Protein AF-A0A924YEH0-F1 (afdb_monomer_lite)

Foldseek 3Di:
DDDDDDDPPDDPPVVVVVVVVVVVVVVVVVVVVVVVVVCVVPVPDFADDLVLLLPFPWKFWWFAQDLQQQKTQTPDIPVPPDDDRMDGANLSNLVVDDGGFIWTFRWHADPVGIHGRQDPDPPHRRDIGGPDPSVVVNSVVSVVVSPDD

pLDDT: mean 89.26, std 13.08, range [44.25, 98.5]

Radius of gyration: 29.65 Å; chains: 1; bounding box: 75×30×98 Å

Sequence (149 aa):
MRTDSPDSTAPREASSARKRFTLAATFAGLWLIGLGVLSFLTANPITLNREQVRSATDVLTAVVEDANAGTVRVEKSWKDVVSETRLTLPNLIAANPAAGDRFLIPVSRSRDGWRVTLSMLPDEPPLIYPATPESETQLRQLLKAGRGP

Structure (mmCIF, N/CA/C/O backbone):
data_AF-A0A924YEH0-F1
#
_entry.id   AF-A0A924YEH0-F1
#
loop_
_atom_site.group_PDB
_atom_site.id
_atom_site.type_symbol
_atom_site.label_atom_id
_atom_site.label_alt_id
_atom_site.label_comp_id
_atom_site.label_asym_id
_atom_site.label_entity_id
_atom_site.label_seq_id
_atom_site.pdbx_PDB_ins_code
_atom_site.Cartn_x
_atom_site.Cartn_y
_atom_site.Cartn_z
_atom_site.occupancy
_atom_site.B_iso_or_equiv
_atom_site.auth_seq_id
_atom_site.auth_comp_id
_atom_site.auth_asym_id
_atom_site.auth_atom_id
_atom_site.pdbx_PDB_model_num
ATOM 1 N N . MET A 1 1 ? 47.185 11.774 -80.819 1.00 50.69 1 MET A N 1
ATOM 2 C CA . MET A 1 1 ? 47.237 11.412 -79.387 1.00 50.69 1 MET A CA 1
ATOM 3 C C . MET A 1 1 ? 45.882 11.731 -78.787 1.00 50.69 1 MET A C 1
ATOM 5 O O . MET A 1 1 ? 45.516 12.896 -78.750 1.00 50.69 1 MET A O 1
ATOM 9 N N . ARG A 1 2 ? 45.101 10.703 -78.453 1.00 50.69 2 ARG A N 1
ATOM 10 C CA . ARG A 1 2 ? 43.760 10.815 -77.870 1.00 50.69 2 ARG A CA 1
ATOM 11 C C . ARG A 1 2 ? 43.902 10.343 -76.425 1.00 50.69 2 ARG A C 1
ATOM 13 O O . ARG A 1 2 ? 44.307 9.207 -76.210 1.00 50.69 2 ARG A O 1
ATOM 20 N N . THR A 1 3 ? 43.719 11.242 -75.470 1.00 63.38 3 THR A N 1
ATOM 21 C CA . THR A 1 3 ? 43.718 10.926 -74.039 1.00 63.38 3 THR A CA 1
ATOM 22 C C . THR A 1 3 ? 42.283 10.629 -73.636 1.00 63.38 3 THR A C 1
ATOM 24 O O . THR A 1 3 ? 41.468 11.548 -73.558 1.00 63.38 3 THR A O 1
ATOM 27 N N . ASP A 1 4 ? 41.978 9.350 -73.439 1.00 57.81 4 ASP A N 1
ATOM 28 C CA . ASP A 1 4 ? 40.719 8.905 -72.850 1.00 57.81 4 ASP A CA 1
ATOM 29 C C . ASP A 1 4 ? 40.716 9.274 -71.359 1.00 57.81 4 ASP A C 1
ATOM 31 O O . ASP A 1 4 ? 41.557 8.816 -70.583 1.00 57.81 4 ASP A O 1
ATOM 35 N N . SER A 1 5 ? 39.797 10.157 -70.971 1.00 64.75 5 SER A N 1
ATOM 36 C CA . SER A 1 5 ? 39.547 10.511 -69.574 1.00 64.75 5 SER A CA 1
ATOM 37 C C . SER A 1 5 ? 38.759 9.384 -68.902 1.00 64.75 5 SER A C 1
ATOM 39 O O . SER A 1 5 ? 37.704 9.016 -69.422 1.00 64.75 5 SER A O 1
ATOM 41 N N . PRO A 1 6 ? 39.208 8.839 -67.757 1.00 62.81 6 PRO A N 1
ATOM 42 C CA . PRO A 1 6 ? 38.443 7.833 -67.041 1.00 62.81 6 PRO A CA 1
ATOM 43 C C . PRO A 1 6 ? 37.184 8.463 -66.444 1.00 62.81 6 PRO A C 1
ATOM 45 O O . PRO A 1 6 ? 37.231 9.456 -65.714 1.00 62.81 6 PRO A O 1
ATOM 48 N N . ASP A 1 7 ? 36.061 7.853 -66.802 1.00 59.41 7 ASP A N 1
ATOM 49 C CA . ASP A 1 7 ? 34.718 8.159 -66.340 1.00 59.41 7 ASP A CA 1
ATOM 50 C C . ASP A 1 7 ? 34.663 8.145 -64.804 1.00 59.41 7 ASP A C 1
ATOM 52 O O . ASP A 1 7 ? 34.955 7.147 -64.141 1.00 59.41 7 ASP A O 1
ATOM 56 N N . SER A 1 8 ? 34.309 9.290 -64.226 1.00 56.78 8 SER A N 1
ATOM 57 C CA . SER A 1 8 ? 34.234 9.498 -62.781 1.00 56.78 8 SER A CA 1
ATOM 58 C C . SER A 1 8 ? 32.846 9.079 -62.285 1.00 56.78 8 SER A C 1
ATOM 60 O O . SER A 1 8 ? 31.990 9.902 -61.966 1.00 56.78 8 SER A O 1
ATOM 62 N N . THR A 1 9 ? 32.585 7.771 -62.274 1.00 59.06 9 THR A N 1
ATOM 63 C CA . THR A 1 9 ? 31.301 7.179 -61.857 1.00 59.06 9 THR A CA 1
ATOM 64 C C . THR A 1 9 ? 31.391 6.491 -60.493 1.00 59.06 9 THR A C 1
ATOM 66 O O . THR A 1 9 ? 31.112 5.307 -60.364 1.00 59.06 9 THR A O 1
ATOM 69 N N . ALA A 1 10 ? 31.756 7.221 -59.441 1.00 59.47 10 ALA A N 1
ATOM 70 C CA . ALA A 1 10 ? 31.428 6.875 -58.049 1.00 59.47 10 ALA A CA 1
ATOM 71 C C . ALA A 1 10 ? 31.632 8.135 -57.191 1.00 59.47 10 ALA A C 1
ATOM 73 O O . ALA A 1 10 ? 32.706 8.722 -57.287 1.00 59.47 10 ALA A O 1
ATOM 74 N N . PRO A 1 11 ? 30.656 8.604 -56.376 1.00 53.16 11 PRO A N 1
ATOM 75 C CA . PRO A 1 11 ? 30.011 7.806 -55.333 1.00 53.16 11 PRO A CA 1
ATOM 76 C C . PRO A 1 11 ? 28.553 8.255 -55.062 1.00 53.16 11 PRO A C 1
ATOM 78 O O . PRO A 1 11 ? 28.224 8.758 -53.986 1.00 53.16 11 PRO A O 1
ATOM 81 N N . ARG A 1 12 ? 27.642 8.136 -56.035 1.00 55.56 12 ARG A N 1
ATOM 82 C CA . ARG A 1 12 ? 26.246 8.575 -55.820 1.00 55.56 12 ARG A CA 1
ATOM 83 C C . ARG A 1 12 ? 25.461 7.599 -54.927 1.00 55.56 12 ARG A C 1
ATOM 85 O O . ARG A 1 12 ? 24.646 8.035 -54.111 1.00 55.56 12 ARG A O 1
ATOM 92 N N . GLU A 1 13 ? 25.777 6.304 -54.995 1.00 57.47 13 GLU A N 1
ATOM 93 C CA . GLU A 1 13 ? 25.085 5.238 -54.252 1.00 57.47 13 GLU A CA 1
ATOM 94 C C . GLU A 1 13 ? 25.356 5.248 -52.740 1.00 57.47 13 GLU A C 1
ATOM 96 O O . GLU A 1 13 ? 24.426 5.102 -51.944 1.00 57.47 13 GLU A O 1
ATOM 101 N N . ALA A 1 14 ? 26.596 5.518 -52.320 1.00 60.66 14 ALA A N 1
ATOM 102 C CA . ALA A 1 14 ? 26.962 5.535 -50.900 1.00 60.66 14 ALA A CA 1
ATOM 103 C C . ALA A 1 14 ? 26.207 6.620 -50.101 1.00 60.66 14 ALA A C 1
ATOM 105 O O . ALA A 1 14 ? 25.892 6.437 -48.923 1.00 60.66 14 ALA A O 1
ATOM 106 N N . SER A 1 15 ? 25.863 7.742 -50.746 1.00 68.69 15 SER A N 1
ATOM 107 C CA . SER A 1 15 ? 25.106 8.832 -50.114 1.00 68.69 15 SER A CA 1
ATOM 108 C C . SER A 1 15 ? 23.630 8.476 -49.875 1.00 68.69 15 SER A C 1
ATOM 110 O O . SER A 1 15 ? 23.046 8.873 -48.866 1.00 68.69 15 SER A O 1
ATOM 112 N N . SER A 1 16 ? 23.041 7.690 -50.780 1.00 76.69 16 SER A N 1
ATOM 113 C CA . SER A 1 16 ? 21.654 7.218 -50.716 1.00 76.69 16 SER A CA 1
ATOM 114 C C . SER A 1 16 ? 21.468 6.209 -49.583 1.00 76.69 16 SER A C 1
ATOM 116 O O . SER A 1 16 ? 20.550 6.350 -48.772 1.00 76.69 16 SER A O 1
ATOM 118 N N . ALA A 1 17 ? 22.388 5.245 -49.466 1.00 80.50 17 ALA A N 1
ATOM 119 C CA . ALA A 1 17 ? 22.358 4.236 -48.412 1.00 80.50 17 ALA A CA 1
ATOM 120 C C . ALA A 1 17 ? 22.463 4.859 -47.009 1.00 80.50 17 ALA A C 1
ATOM 122 O O . ALA A 1 17 ? 21.670 4.525 -46.130 1.00 80.50 17 ALA A O 1
ATOM 123 N N . ARG A 1 18 ? 23.368 5.833 -46.816 1.00 84.25 18 ARG A N 1
ATOM 124 C CA . ARG A 1 18 ? 23.495 6.560 -45.540 1.00 84.25 18 ARG A CA 1
ATOM 125 C C . ARG A 1 18 ? 22.220 7.319 -45.177 1.00 84.25 18 ARG A C 1
ATOM 127 O O . ARG A 1 18 ? 21.753 7.186 -44.054 1.00 84.25 18 ARG A O 1
ATOM 134 N N . LYS A 1 19 ? 21.609 8.046 -46.122 1.00 88.06 19 LYS A N 1
ATOM 135 C CA . LYS A 1 19 ? 20.346 8.771 -45.877 1.00 88.06 19 LYS A CA 1
ATOM 136 C C . LYS A 1 19 ? 19.202 7.831 -45.487 1.00 88.06 19 LYS A C 1
ATOM 138 O O . LYS A 1 19 ? 18.466 8.132 -44.552 1.00 88.06 19 LYS A O 1
ATOM 143 N N . ARG A 1 20 ? 19.071 6.687 -46.170 1.00 91.69 20 ARG A N 1
ATOM 144 C CA . ARG A 1 20 ? 18.059 5.663 -45.849 1.00 91.69 20 ARG A CA 1
ATOM 145 C C . ARG A 1 20 ? 18.282 5.062 -44.463 1.00 91.69 20 ARG A C 1
ATOM 147 O O . ARG A 1 20 ? 17.325 4.925 -43.710 1.00 91.69 20 ARG A O 1
ATOM 154 N N . PHE A 1 21 ? 19.532 4.766 -44.108 1.00 92.94 21 PHE A N 1
ATOM 155 C CA . PHE A 1 21 ? 19.874 4.266 -42.778 1.00 92.94 21 PHE A CA 1
ATOM 156 C C . PHE A 1 21 ? 19.565 5.294 -41.683 1.00 92.94 21 PHE A C 1
ATOM 158 O O . PHE A 1 21 ? 18.942 4.946 -40.688 1.00 92.94 21 PHE A O 1
ATOM 165 N N . THR A 1 22 ? 19.919 6.569 -41.878 1.00 93.81 22 THR A N 1
ATOM 166 C CA . THR A 1 22 ? 19.586 7.636 -40.920 1.00 93.81 22 THR A CA 1
ATOM 167 C C . THR A 1 22 ? 18.074 7.795 -40.747 1.00 93.81 22 THR A C 1
ATOM 169 O O . THR A 1 22 ? 17.601 7.953 -39.624 1.00 93.81 22 THR A O 1
ATOM 172 N N . LEU A 1 23 ? 17.293 7.703 -41.828 1.00 95.06 23 LEU A N 1
ATOM 173 C CA . LEU A 1 23 ? 15.831 7.757 -41.748 1.00 95.06 23 LEU A CA 1
ATOM 174 C C . LEU A 1 23 ? 15.258 6.556 -40.978 1.00 95.06 23 LEU A C 1
ATOM 176 O O . LEU A 1 23 ? 14.415 6.724 -40.103 1.00 95.06 23 LEU A O 1
ATOM 180 N N . ALA A 1 24 ? 15.751 5.347 -41.254 1.00 94.94 24 ALA A N 1
ATOM 181 C CA . ALA A 1 24 ? 15.334 4.150 -40.529 1.00 94.94 24 ALA A CA 1
ATOM 182 C C . ALA A 1 24 ? 15.710 4.224 -39.039 1.00 94.94 24 ALA A C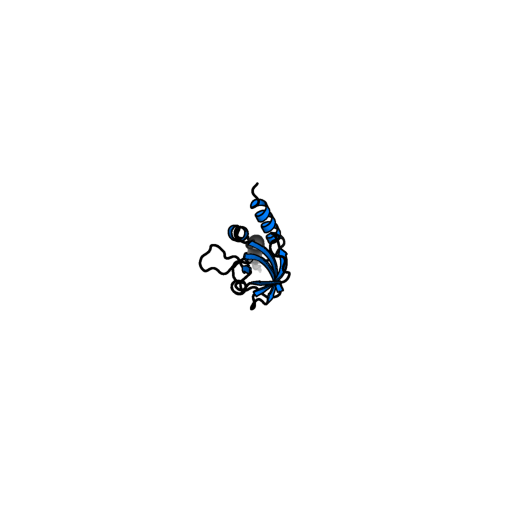 1
ATOM 184 O O . ALA A 1 24 ? 14.888 3.917 -38.181 1.00 94.94 24 ALA A O 1
ATOM 185 N N . ALA A 1 25 ? 16.922 4.690 -38.724 1.00 95.69 25 ALA A N 1
ATOM 186 C CA . ALA A 1 25 ? 17.398 4.842 -37.353 1.00 95.69 25 ALA A CA 1
ATOM 187 C C . ALA A 1 25 ? 16.602 5.902 -36.576 1.00 95.69 25 ALA A C 1
ATOM 189 O O . ALA A 1 25 ? 16.261 5.684 -35.418 1.00 95.69 25 ALA A O 1
ATOM 190 N N . THR A 1 26 ? 16.265 7.029 -37.210 1.00 97.19 26 THR A N 1
ATOM 191 C CA . THR A 1 26 ? 15.428 8.068 -36.584 1.00 97.19 26 THR A CA 1
ATOM 192 C C . THR A 1 26 ? 14.004 7.580 -36.352 1.00 97.19 26 THR A C 1
ATOM 194 O O . THR A 1 26 ? 13.467 7.800 -35.269 1.00 97.19 26 THR A O 1
ATOM 197 N N . PHE A 1 27 ? 13.414 6.858 -37.308 1.00 97.75 27 PHE A N 1
ATOM 198 C CA . PHE A 1 27 ? 12.094 6.256 -37.132 1.00 97.75 27 PHE A CA 1
ATOM 199 C C . PHE A 1 27 ? 12.088 5.207 -36.012 1.00 97.75 27 PHE A C 1
ATOM 201 O O . PHE A 1 27 ? 11.221 5.246 -35.144 1.00 97.75 27 PHE A O 1
ATOM 208 N N . ALA A 1 28 ? 13.085 4.319 -35.975 1.00 97.44 28 ALA A N 1
ATOM 209 C CA . ALA A 1 28 ? 13.243 3.339 -34.903 1.00 97.44 28 ALA A CA 1
ATOM 210 C C . ALA A 1 28 ? 13.458 4.010 -33.536 1.00 97.44 28 ALA A C 1
ATOM 212 O O . ALA A 1 28 ? 12.856 3.601 -32.548 1.00 97.44 28 ALA A O 1
ATOM 213 N N . GLY A 1 29 ? 14.266 5.072 -33.479 1.00 98.00 29 GLY A N 1
ATOM 214 C CA . GLY A 1 29 ? 14.472 5.858 -32.263 1.00 98.00 29 GLY A CA 1
ATOM 215 C C . GLY A 1 29 ? 13.180 6.506 -31.769 1.00 98.00 29 GLY A C 1
ATOM 216 O O . GLY A 1 29 ? 12.832 6.366 -30.599 1.00 98.00 29 GLY A O 1
ATOM 217 N N . LEU A 1 30 ? 12.425 7.148 -32.664 1.00 97.81 30 LEU A N 1
ATOM 218 C CA . LEU A 1 30 ? 11.132 7.749 -32.333 1.00 97.81 30 LEU A CA 1
ATOM 219 C C . LEU A 1 30 ? 10.123 6.695 -31.863 1.00 97.81 30 LEU A C 1
ATOM 221 O O . LEU A 1 30 ? 9.394 6.921 -30.900 1.00 97.81 30 LEU A O 1
ATOM 225 N N . TRP A 1 31 ? 10.117 5.529 -32.508 1.00 97.94 31 TRP A N 1
ATOM 226 C CA . TRP A 1 31 ? 9.284 4.398 -32.122 1.00 97.94 31 TRP A CA 1
ATOM 227 C C . TRP A 1 31 ? 9.614 3.889 -30.714 1.00 97.94 31 TRP A C 1
ATOM 229 O O . TRP A 1 31 ? 8.711 3.714 -29.898 1.00 97.94 31 TRP A O 1
ATOM 239 N N . LEU A 1 32 ? 10.898 3.705 -30.392 1.00 97.94 32 LEU A N 1
ATOM 240 C CA . LEU A 1 32 ? 11.335 3.278 -29.059 1.00 97.94 32 LEU A CA 1
ATOM 241 C C . LEU A 1 32 ? 10.994 4.309 -27.981 1.00 97.94 32 LEU A C 1
ATOM 243 O O . LEU A 1 32 ? 10.555 3.926 -26.900 1.00 97.94 32 LEU A O 1
ATOM 247 N N . ILE A 1 33 ? 11.138 5.604 -28.278 1.00 97.50 33 ILE A N 1
ATOM 248 C CA . ILE A 1 33 ? 10.700 6.676 -27.374 1.00 97.50 33 ILE A CA 1
ATOM 249 C C . ILE A 1 33 ? 9.188 6.582 -27.147 1.00 97.50 33 ILE A C 1
ATOM 251 O O . ILE A 1 33 ? 8.742 6.623 -26.003 1.00 97.50 33 ILE A O 1
ATOM 255 N N . GLY A 1 34 ? 8.405 6.398 -28.214 1.00 96.81 34 GLY A N 1
ATOM 256 C CA . GLY A 1 34 ? 6.956 6.219 -28.124 1.00 96.81 34 GLY A CA 1
ATOM 257 C C . GLY A 1 34 ? 6.563 5.032 -27.242 1.00 96.81 34 GLY A C 1
ATOM 258 O O . GLY A 1 34 ? 5.719 5.178 -26.361 1.00 96.81 34 GLY A O 1
ATOM 259 N N . LEU A 1 35 ? 7.220 3.881 -27.415 1.00 95.56 35 LEU A N 1
ATOM 260 C CA . LEU A 1 35 ? 7.009 2.705 -26.565 1.00 95.56 35 LEU A CA 1
ATOM 261 C C . LEU A 1 35 ? 7.422 2.951 -25.112 1.00 95.56 35 LEU A C 1
ATOM 263 O O . LEU A 1 35 ? 6.711 2.528 -24.205 1.00 95.56 35 LEU A O 1
ATOM 267 N N . GLY A 1 36 ? 8.535 3.648 -24.881 1.00 94.12 36 GLY A N 1
ATOM 268 C CA . GLY A 1 36 ? 8.993 4.002 -23.538 1.00 94.12 36 GLY A CA 1
ATOM 269 C C . GLY A 1 36 ? 7.992 4.896 -22.808 1.00 94.12 36 GLY A C 1
ATOM 270 O O . GLY A 1 36 ? 7.638 4.620 -21.665 1.00 94.12 36 GLY A O 1
ATOM 271 N N . VAL A 1 37 ? 7.470 5.920 -23.490 1.00 93.44 37 VAL A N 1
ATOM 272 C CA . VAL A 1 37 ? 6.423 6.797 -22.948 1.00 93.44 37 VAL A CA 1
ATOM 273 C C . VAL A 1 37 ? 5.148 6.008 -22.675 1.00 93.44 37 VAL A C 1
ATOM 275 O O . VAL A 1 37 ? 4.587 6.131 -21.591 1.00 93.44 37 VAL A O 1
ATOM 278 N N . LEU A 1 38 ? 4.706 5.169 -23.616 1.00 90.81 38 LEU A N 1
ATOM 279 C CA . LEU A 1 38 ? 3.500 4.368 -23.428 1.00 90.81 38 LEU A CA 1
ATOM 280 C C . LEU A 1 38 ? 3.654 3.427 -22.231 1.00 90.81 38 LEU A C 1
ATOM 282 O O . LEU A 1 38 ? 2.793 3.419 -21.364 1.00 90.81 38 LEU A O 1
ATOM 286 N N . SER A 1 39 ? 4.785 2.724 -22.132 1.00 88.62 39 SER A N 1
ATOM 287 C CA . SER A 1 39 ? 5.094 1.836 -21.011 1.00 88.62 39 SER A CA 1
ATOM 288 C C . SER A 1 39 ? 5.142 2.571 -19.674 1.00 88.62 39 SER A C 1
ATOM 290 O O . SER A 1 39 ? 4.730 2.007 -18.664 1.00 88.62 39 SER A O 1
ATOM 292 N N . PHE A 1 40 ? 5.653 3.804 -19.650 1.00 83.88 40 PHE A N 1
ATOM 293 C CA . PHE A 1 40 ? 5.682 4.631 -18.445 1.00 83.88 40 PHE A CA 1
ATOM 294 C C . PHE A 1 40 ? 4.272 5.07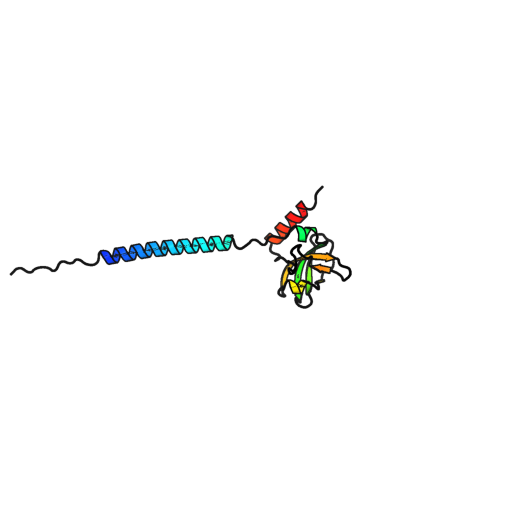0 -18.034 1.00 83.88 40 PHE A C 1
ATOM 296 O O . PHE A 1 40 ? 3.921 5.004 -16.860 1.00 83.88 40 PHE A O 1
ATOM 303 N N . LEU A 1 41 ? 3.436 5.455 -19.001 1.00 81.31 41 LEU A N 1
ATOM 304 C CA . LEU A 1 41 ? 2.047 5.850 -18.755 1.00 81.31 41 LEU A CA 1
ATOM 305 C C . LEU A 1 41 ? 1.143 4.664 -18.393 1.00 81.31 41 LEU A C 1
ATOM 307 O O . LEU A 1 41 ? 0.161 4.844 -17.678 1.00 81.31 41 LEU A O 1
ATOM 311 N N . THR A 1 42 ? 1.461 3.460 -18.871 1.00 80.88 42 THR A N 1
ATOM 312 C CA . THR A 1 42 ? 0.735 2.225 -18.547 1.00 80.88 42 THR A CA 1
ATOM 313 C C . THR A 1 42 ? 1.355 1.454 -17.390 1.00 80.88 42 THR A C 1
ATOM 315 O O . THR A 1 42 ? 0.933 0.327 -17.135 1.00 80.88 42 THR A O 1
ATOM 318 N N . ALA A 1 43 ? 2.360 2.005 -16.700 1.00 70.56 43 ALA A N 1
ATOM 319 C CA . ALA A 1 43 ? 2.859 1.403 -15.473 1.00 70.56 43 ALA A CA 1
ATOM 320 C C . ALA A 1 43 ? 1.665 1.247 -14.518 1.00 70.56 43 ALA A C 1
ATOM 322 O O . ALA A 1 43 ? 1.019 2.232 -14.164 1.00 70.56 43 ALA A O 1
ATOM 323 N N . ASN A 1 44 ? 1.312 -0.009 -14.226 1.00 65.44 44 ASN A N 1
ATOM 324 C CA . ASN A 1 44 ? 0.008 -0.392 -13.691 1.00 65.44 44 ASN A CA 1
ATOM 325 C C . ASN A 1 44 ? -0.412 0.508 -12.518 1.00 65.44 44 ASN A C 1
ATOM 327 O O . ASN A 1 44 ? 0.248 0.475 -11.475 1.00 65.44 44 ASN A O 1
ATOM 331 N N . PRO A 1 45 ? -1.503 1.285 -12.651 1.00 71.94 45 PRO A N 1
ATOM 332 C CA . PRO A 1 45 ? -2.002 2.074 -11.541 1.00 71.94 45 PRO A CA 1
ATOM 333 C C . PRO A 1 45 ? -2.352 1.133 -10.388 1.00 71.94 45 PRO A C 1
ATOM 335 O O . PRO A 1 45 ? -3.051 0.130 -10.576 1.00 71.94 45 PRO A O 1
ATOM 338 N N . ILE A 1 46 ? -1.860 1.460 -9.192 1.00 81.94 46 ILE A N 1
ATOM 339 C CA . ILE A 1 46 ? -2.163 0.716 -7.970 1.00 81.94 46 ILE A CA 1
ATOM 340 C C . ILE A 1 46 ? -3.674 0.799 -7.769 1.00 81.94 46 ILE A C 1
ATOM 342 O O . ILE A 1 46 ? -4.208 1.845 -7.416 1.00 81.94 46 ILE A O 1
ATOM 346 N N . THR A 1 47 ? -4.375 -0.293 -8.060 1.00 89.25 47 THR A N 1
ATOM 347 C CA . THR A 1 47 ? -5.830 -0.354 -7.945 1.00 89.25 47 THR A CA 1
ATOM 348 C C . THR A 1 47 ? -6.180 -1.006 -6.619 1.00 89.25 47 THR A C 1
ATOM 350 O O . THR A 1 47 ? -5.895 -2.182 -6.408 1.00 89.25 47 THR A O 1
ATOM 353 N N . LEU A 1 48 ? -6.808 -0.247 -5.720 1.00 93.25 48 LEU A N 1
ATOM 354 C CA . LEU A 1 48 ? -7.244 -0.773 -4.425 1.00 93.25 48 LEU A CA 1
ATOM 355 C C . LEU A 1 48 ? -8.335 -1.845 -4.587 1.00 93.25 48 LEU A C 1
ATOM 357 O O . LEU A 1 48 ? -9.346 -1.618 -5.262 1.00 93.25 48 LEU A O 1
ATOM 361 N N . ASN A 1 49 ? -8.186 -2.984 -3.901 1.00 93.88 49 ASN A N 1
ATOM 362 C CA . ASN A 1 49 ? -9.230 -4.004 -3.830 1.00 93.88 49 ASN A CA 1
ATOM 363 C C . ASN A 1 49 ? -10.419 -3.488 -3.002 1.00 93.88 49 ASN A C 1
ATOM 365 O O . ASN A 1 49 ? -10.34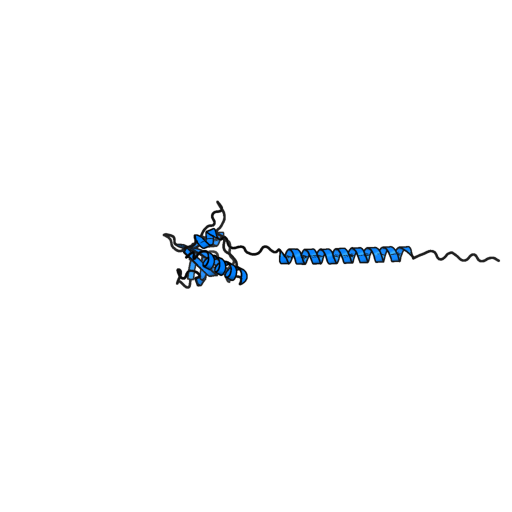9 -3.351 -1.778 1.00 93.88 49 ASN A O 1
ATOM 369 N N . ARG A 1 50 ? -11.535 -3.210 -3.684 1.00 93.69 50 ARG A N 1
ATOM 370 C CA . ARG A 1 50 ? -12.742 -2.635 -3.072 1.00 93.69 50 ARG A CA 1
ATOM 371 C C . ARG A 1 50 ? -13.339 -3.526 -1.991 1.00 93.69 50 ARG A C 1
ATOM 373 O O . ARG A 1 50 ? -13.745 -3.010 -0.954 1.00 93.69 50 ARG A O 1
ATOM 380 N N . GLU A 1 51 ? -13.375 -4.836 -2.220 1.00 93.25 51 GLU A N 1
ATOM 381 C CA . GLU A 1 51 ? -13.960 -5.781 -1.267 1.00 93.25 51 GLU A CA 1
ATOM 382 C C . GLU A 1 51 ? -13.118 -5.877 0.003 1.00 93.25 51 GLU A C 1
ATOM 384 O O . GLU A 1 51 ? -13.671 -5.856 1.098 1.00 93.25 51 GLU A O 1
ATOM 389 N N . GLN A 1 52 ? -11.788 -5.862 -0.121 1.00 94.56 52 GLN A N 1
ATOM 390 C CA . GLN A 1 52 ? -10.883 -5.818 1.030 1.00 94.56 52 GLN A CA 1
ATOM 391 C C . GLN A 1 52 ? -11.053 -4.518 1.838 1.00 94.56 52 GLN A C 1
ATOM 393 O O . GLN A 1 52 ? -11.139 -4.551 3.062 1.00 94.56 52 GLN A O 1
ATOM 398 N N . VAL A 1 53 ? -11.148 -3.360 1.170 1.00 94.94 53 VAL A N 1
ATOM 399 C CA . VAL A 1 53 ? -11.387 -2.061 1.834 1.00 94.94 53 VAL A CA 1
ATOM 400 C C . VAL A 1 53 ? -12.751 -2.030 2.528 1.00 94.94 53 VAL A C 1
ATOM 402 O O . VAL A 1 53 ? -12.897 -1.441 3.605 1.00 94.94 53 VAL A O 1
ATOM 405 N N . ARG A 1 54 ? -13.765 -2.653 1.923 1.00 93.44 54 ARG A N 1
ATOM 406 C CA . ARG A 1 54 ? -15.120 -2.721 2.471 1.00 93.44 54 ARG A CA 1
ATOM 407 C C . ARG A 1 54 ? -15.205 -3.658 3.673 1.00 93.44 54 ARG A C 1
ATOM 409 O O . ARG A 1 54 ? -15.825 -3.276 4.661 1.00 93.44 54 ARG A O 1
ATOM 416 N N . SER A 1 55 ? -14.583 -4.835 3.601 1.00 93.50 55 SER A N 1
ATOM 417 C CA . SER A 1 55 ? -14.579 -5.827 4.682 1.00 93.50 55 SER A CA 1
ATOM 418 C C . SER A 1 55 ? -13.674 -5.436 5.852 1.00 93.50 55 SER A C 1
ATOM 420 O O . SER A 1 55 ? -13.916 -5.860 6.982 1.00 93.50 55 SER A O 1
ATOM 422 N N . ALA A 1 56 ? -12.662 -4.599 5.608 1.00 96.19 56 ALA A N 1
ATOM 423 C CA . ALA A 1 56 ? -11.779 -4.102 6.650 1.00 96.19 56 ALA A CA 1
ATOM 424 C C . ALA A 1 56 ? -12.541 -3.278 7.699 1.00 96.19 56 ALA A C 1
ATOM 426 O O . ALA A 1 56 ? -13.346 -2.400 7.370 1.00 96.19 56 ALA A O 1
ATOM 427 N N . THR A 1 57 ? -12.235 -3.517 8.973 1.00 96.62 57 THR A N 1
ATOM 428 C CA . THR A 1 57 ? -12.744 -2.713 10.092 1.00 96.62 57 THR A CA 1
ATOM 429 C C . THR A 1 57 ? -12.243 -1.274 9.993 1.00 96.62 57 THR A C 1
ATOM 431 O O . THR A 1 57 ? -13.011 -0.345 10.219 1.00 96.62 57 THR A O 1
ATOM 434 N N . ASP A 1 58 ? -10.987 -1.090 9.586 1.00 97.62 58 ASP A N 1
ATOM 435 C CA . ASP A 1 58 ? -10.382 0.214 9.326 1.00 97.62 58 ASP A CA 1
ATOM 436 C C . ASP A 1 58 ? -9.391 0.127 8.159 1.00 97.62 58 ASP A C 1
ATOM 438 O O . ASP A 1 58 ? -8.971 -0.957 7.757 1.00 97.62 58 ASP A O 1
ATOM 442 N N . VAL A 1 59 ? -9.003 1.269 7.604 1.00 97.88 59 VAL A N 1
ATOM 443 C CA . VAL A 1 59 ? -7.862 1.370 6.692 1.00 97.88 59 VAL A CA 1
ATOM 444 C C . VAL A 1 59 ? -6.909 2.394 7.275 1.00 97.88 59 VAL A C 1
ATOM 446 O O . VAL A 1 59 ? -7.329 3.489 7.640 1.00 97.88 59 VAL A O 1
ATOM 449 N N . LEU A 1 60 ? -5.634 2.038 7.372 1.00 98.25 60 LEU A N 1
ATOM 450 C CA . LEU A 1 60 ? -4.615 2.872 7.998 1.00 98.25 60 LEU A CA 1
ATOM 451 C C . LEU A 1 60 ? -3.640 3.384 6.954 1.00 98.25 60 LEU A C 1
ATOM 453 O O . LEU A 1 60 ? -3.227 2.616 6.095 1.00 98.25 60 LEU A O 1
ATOM 457 N N . THR A 1 61 ? -3.214 4.637 7.071 1.00 98.38 61 THR A N 1
ATOM 458 C CA . THR A 1 61 ? -1.916 5.050 6.534 1.00 98.38 61 THR A CA 1
ATOM 459 C C . THR A 1 61 ? -0.887 4.870 7.639 1.00 98.38 61 THR A C 1
ATOM 461 O O . THR A 1 61 ? -1.024 5.471 8.707 1.00 98.38 61 THR A O 1
ATOM 464 N N . ALA A 1 62 ? 0.119 4.033 7.407 1.00 98.31 62 ALA A N 1
ATOM 465 C CA . ALA A 1 62 ? 1.125 3.713 8.409 1.00 98.31 62 ALA A CA 1
ATOM 466 C C . ALA A 1 62 ? 2.516 3.535 7.790 1.00 98.31 62 ALA A C 1
ATOM 468 O O . ALA A 1 62 ? 2.646 3.144 6.629 1.00 98.31 62 ALA A O 1
ATOM 469 N N . VAL A 1 63 ? 3.547 3.812 8.587 1.00 98.50 63 VAL A N 1
ATOM 470 C CA . VAL A 1 63 ? 4.953 3.564 8.246 1.00 98.50 63 VAL A CA 1
ATOM 471 C C . VAL A 1 63 ? 5.409 2.290 8.940 1.00 98.50 63 VAL A C 1
ATOM 473 O O . VAL A 1 63 ? 5.176 2.123 10.138 1.00 98.50 63 VAL A O 1
ATOM 476 N N . VAL A 1 64 ? 6.063 1.395 8.208 1.00 98.38 64 VAL A N 1
ATOM 477 C CA . VAL A 1 64 ? 6.587 0.144 8.767 1.00 98.38 64 VAL A CA 1
ATOM 478 C C . VAL A 1 64 ? 7.825 0.451 9.604 1.00 98.38 64 VAL A C 1
ATOM 480 O O . VAL A 1 64 ? 8.824 0.931 9.076 1.00 98.38 64 VAL A O 1
ATOM 483 N N . GLU A 1 65 ? 7.766 0.202 10.913 1.00 98.19 65 GLU A N 1
ATOM 484 C CA . GLU A 1 65 ? 8.921 0.371 11.808 1.00 98.19 65 GLU A CA 1
ATOM 485 C C . GLU A 1 65 ? 9.759 -0.918 11.858 1.00 98.19 65 GLU A C 1
ATOM 487 O O . GLU A 1 65 ? 10.984 -0.850 11.795 1.00 98.19 65 GLU A O 1
ATOM 492 N N . ASP A 1 66 ? 9.106 -2.086 11.906 1.00 97.69 66 ASP A N 1
ATOM 493 C CA . ASP A 1 66 ? 9.757 -3.403 11.885 1.00 97.69 66 ASP A CA 1
ATOM 494 C C . ASP A 1 66 ? 8.915 -4.407 11.084 1.00 97.69 66 ASP A C 1
ATOM 496 O O . ASP A 1 66 ? 7.829 -4.811 11.510 1.00 97.69 66 ASP A O 1
ATOM 500 N N . ALA A 1 67 ? 9.427 -4.824 9.924 1.00 95.50 67 ALA A N 1
ATOM 501 C CA . ALA A 1 67 ? 8.760 -5.773 9.035 1.00 95.50 67 ALA A CA 1
ATOM 502 C C . ALA A 1 67 ? 8.694 -7.202 9.605 1.00 95.50 67 ALA A C 1
ATOM 504 O O . ALA A 1 67 ? 7.730 -7.917 9.335 1.00 95.50 67 ALA A O 1
ATOM 505 N N . ASN A 1 68 ? 9.674 -7.608 10.421 1.00 95.75 68 ASN A N 1
ATOM 506 C CA . ASN A 1 68 ? 9.733 -8.954 10.996 1.00 95.75 68 ASN A CA 1
ATOM 507 C C . ASN A 1 68 ? 8.754 -9.100 12.162 1.00 95.75 68 ASN A C 1
ATOM 509 O O . ASN A 1 68 ? 8.057 -10.105 12.270 1.00 95.75 68 ASN A O 1
ATOM 513 N N . ALA A 1 69 ? 8.675 -8.080 13.021 1.00 96.12 69 ALA A N 1
ATOM 514 C CA . ALA A 1 69 ? 7.700 -8.040 14.109 1.00 96.12 69 ALA A CA 1
ATOM 515 C C . ALA A 1 69 ? 6.291 -7.635 13.638 1.00 96.12 69 ALA A C 1
ATOM 517 O O . ALA A 1 69 ? 5.331 -7.751 14.399 1.00 96.12 69 ALA A O 1
ATOM 518 N N . GLY A 1 70 ? 6.155 -7.116 12.412 1.00 96.38 70 GLY A N 1
ATOM 519 C CA . GLY A 1 70 ? 4.903 -6.561 11.898 1.00 96.38 70 GLY A CA 1
ATOM 520 C C . GLY A 1 70 ? 4.494 -5.259 12.593 1.00 96.38 70 GLY A C 1
ATOM 521 O O . GLY A 1 70 ? 3.304 -4.971 12.703 1.00 96.38 70 GLY A O 1
ATOM 522 N N . THR A 1 71 ? 5.453 -4.489 13.111 1.00 97.75 71 THR A N 1
ATOM 523 C CA . THR A 1 71 ? 5.177 -3.247 13.846 1.00 97.75 71 THR A CA 1
ATOM 524 C C . THR A 1 71 ? 5.116 -2.061 12.895 1.00 97.75 71 THR A C 1
ATOM 526 O O . THR A 1 71 ? 6.032 -1.825 12.104 1.00 97.75 71 THR A O 1
ATOM 529 N N . VAL A 1 72 ? 4.040 -1.285 13.002 1.00 98.31 72 VAL A N 1
ATOM 530 C CA . VAL A 1 72 ? 3.799 -0.092 12.192 1.00 98.31 72 VAL A CA 1
ATOM 531 C C . VAL A 1 72 ? 3.460 1.106 13.071 1.00 98.31 72 VAL A C 1
ATOM 533 O O . VAL A 1 72 ? 2.776 0.978 14.089 1.00 98.31 72 VAL A O 1
ATOM 536 N N . ARG A 1 73 ? 3.894 2.292 12.644 1.00 98.50 73 ARG A N 1
ATOM 537 C CA . ARG A 1 73 ? 3.456 3.572 13.201 1.00 98.50 73 ARG A CA 1
ATOM 538 C C . ARG A 1 73 ? 2.286 4.100 12.387 1.00 98.50 73 ARG A C 1
ATOM 540 O O . ARG A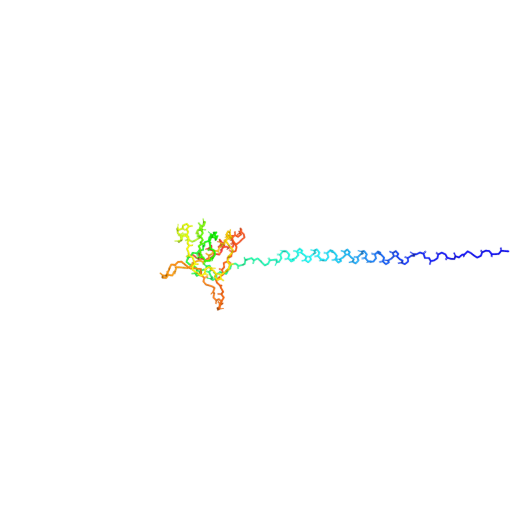 1 73 ? 2.434 4.383 11.200 1.00 98.50 73 ARG A O 1
ATOM 547 N N . VAL A 1 74 ? 1.138 4.248 13.031 1.00 98.38 74 VAL A N 1
ATOM 548 C CA . VAL A 1 74 ? -0.086 4.761 12.417 1.00 98.38 74 VAL A CA 1
ATOM 549 C C . VAL A 1 74 ? 0.024 6.277 12.285 1.00 98.38 74 VAL A C 1
ATOM 551 O O . VAL A 1 74 ? 0.202 6.988 13.270 1.00 98.38 74 VAL A O 1
ATOM 554 N N . GLU A 1 75 ? -0.084 6.775 11.057 1.00 98.12 75 GLU A N 1
ATOM 555 C CA . GLU A 1 75 ? -0.159 8.212 10.774 1.00 98.12 75 GLU A CA 1
ATOM 556 C C . GLU A 1 75 ? -1.607 8.683 10.664 1.00 98.12 75 GLU A C 1
ATOM 558 O O . GLU A 1 75 ? -1.924 9.824 10.997 1.00 98.12 75 GLU A O 1
ATOM 563 N N . LYS A 1 76 ? -2.489 7.812 10.158 1.00 97.81 76 LYS A N 1
ATOM 564 C CA . LYS A 1 76 ? -3.886 8.148 9.903 1.00 97.81 76 LYS A CA 1
ATOM 565 C C . LYS A 1 76 ? -4.780 6.914 9.921 1.00 97.81 76 LYS A C 1
ATOM 567 O O . LYS A 1 76 ? -4.490 5.941 9.231 1.00 97.81 76 LYS A O 1
ATOM 572 N N . SER A 1 77 ? -5.905 7.006 10.623 1.00 97.75 77 SER A N 1
ATOM 573 C CA . SER A 1 77 ? -7.054 6.114 10.456 1.00 97.75 77 SER A CA 1
ATOM 574 C C . SER A 1 77 ? -8.047 6.748 9.476 1.00 97.75 77 SER A C 1
ATOM 576 O O . SER A 1 77 ? -8.276 7.957 9.510 1.00 97.75 77 SER A O 1
ATOM 578 N N . TRP A 1 78 ? -8.590 5.962 8.545 1.00 97.06 78 TRP A N 1
ATOM 579 C CA . TRP A 1 78 ? -9.519 6.463 7.525 1.00 97.06 78 TRP A CA 1
ATOM 580 C C . TRP A 1 78 ? -10.991 6.232 7.869 1.00 97.06 78 TRP A C 1
ATOM 582 O O . TRP A 1 78 ? -11.850 6.897 7.283 1.00 97.06 78 TRP A O 1
ATOM 592 N N . LYS A 1 79 ? -11.294 5.294 8.774 1.00 95.06 79 LYS A N 1
ATOM 593 C CA . LYS A 1 79 ? -12.648 5.061 9.303 1.00 95.06 79 LYS A CA 1
ATOM 594 C C . LYS A 1 79 ? -12.794 5.485 10.771 1.00 95.06 79 LYS A C 1
ATOM 596 O O . LYS A 1 79 ? -13.855 5.255 11.343 1.00 95.06 79 LYS A O 1
ATOM 601 N N . ASP A 1 80 ? -11.755 6.093 11.346 1.00 94.62 80 ASP A N 1
ATOM 602 C CA . ASP A 1 80 ? -11.680 6.586 12.726 1.00 94.62 80 ASP A CA 1
ATOM 603 C C . ASP A 1 80 ? -11.931 5.492 13.788 1.00 94.62 80 ASP A C 1
ATOM 605 O O . ASP A 1 80 ? -12.492 5.763 14.849 1.00 94.62 80 ASP A O 1
ATOM 609 N N . VAL A 1 81 ? -11.544 4.236 13.508 1.00 95.12 81 VAL A N 1
ATOM 610 C CA . VAL A 1 81 ? -11.750 3.102 14.435 1.00 95.12 81 VAL A CA 1
ATOM 611 C C . VAL A 1 81 ? -10.503 2.807 15.267 1.00 95.12 81 VAL A C 1
ATOM 613 O O . VAL A 1 81 ? -10.608 2.511 16.457 1.00 95.12 81 VAL A O 1
ATOM 616 N N . VAL A 1 82 ? -9.324 2.865 14.650 1.00 95.75 82 VAL A N 1
ATOM 617 C CA . VAL A 1 82 ? -8.029 2.727 15.327 1.00 95.75 82 VAL A CA 1
ATOM 618 C C . VAL A 1 82 ? -7.592 4.083 15.872 1.00 95.75 82 VAL A C 1
ATOM 620 O O . VAL A 1 82 ? -7.567 5.071 15.139 1.00 95.75 82 VAL A O 1
ATOM 623 N N . SER A 1 83 ? -7.195 4.117 17.145 1.00 95.19 83 SER A N 1
ATOM 624 C CA . SER A 1 83 ? -6.713 5.336 17.824 1.00 95.19 83 SER A CA 1
ATOM 625 C C . SER A 1 83 ? -5.251 5.239 18.268 1.00 95.19 83 SER A C 1
ATOM 627 O O . SER A 1 83 ? -4.624 6.239 18.615 1.00 95.19 83 SER A O 1
ATOM 629 N N . GLU A 1 84 ? -4.696 4.032 18.247 1.00 96.25 84 GLU A N 1
ATOM 630 C CA . GLU A 1 84 ? -3.337 3.722 18.646 1.00 96.25 84 GLU A CA 1
ATOM 631 C C . GLU A 1 84 ? -2.327 4.272 17.628 1.00 96.25 84 GLU A C 1
ATOM 633 O O . GLU A 1 84 ? -2.459 4.079 16.422 1.00 96.25 84 GLU A O 1
ATOM 638 N N . THR A 1 85 ? -1.268 4.922 18.115 1.00 96.38 85 THR A N 1
ATOM 639 C CA . THR A 1 85 ? -0.187 5.467 17.269 1.00 96.38 85 THR A CA 1
ATOM 640 C C . THR A 1 85 ? 0.767 4.393 16.755 1.00 96.38 85 THR A C 1
ATOM 642 O O . THR A 1 85 ? 1.509 4.621 15.800 1.00 96.38 85 THR A O 1
ATOM 645 N N . ARG A 1 86 ? 0.760 3.216 17.381 1.00 97.44 86 ARG A N 1
ATOM 646 C CA . ARG A 1 86 ? 1.539 2.044 16.990 1.00 97.44 86 ARG A CA 1
ATOM 647 C C . ARG A 1 86 ? 0.671 0.806 17.059 1.00 97.44 86 ARG A C 1
ATOM 649 O O . ARG A 1 86 ? -0.076 0.625 18.017 1.00 97.44 86 ARG A O 1
ATOM 656 N N . LEU A 1 87 ? 0.820 -0.054 16.062 1.00 97.38 87 LEU A N 1
ATOM 657 C CA . LEU A 1 87 ? 0.135 -1.333 15.989 1.00 97.38 87 LEU A CA 1
ATOM 658 C C . LEU A 1 87 ? 1.106 -2.435 15.595 1.00 97.38 87 LEU A C 1
ATOM 660 O O . LEU A 1 87 ? 1.991 -2.237 14.766 1.00 97.38 87 LEU A O 1
ATOM 664 N N . THR A 1 88 ? 0.877 -3.616 16.154 1.00 97.69 88 THR A N 1
ATOM 665 C CA . THR A 1 88 ? 1.514 -4.854 15.714 1.00 97.69 88 THR A CA 1
ATOM 666 C C . THR A 1 88 ? 0.505 -5.637 14.887 1.00 97.69 88 THR A C 1
ATOM 668 O O . THR A 1 88 ? -0.612 -5.890 15.336 1.00 97.69 88 THR A O 1
ATOM 671 N N . LEU A 1 89 ? 0.896 -5.994 13.669 1.00 97.44 89 LEU A N 1
ATOM 672 C CA . LEU A 1 89 ? 0.090 -6.697 12.680 1.00 97.44 89 LEU A CA 1
ATOM 673 C C . LEU A 1 89 ? 0.780 -8.034 12.365 1.00 97.44 89 LEU A C 1
ATOM 675 O O . LEU A 1 89 ? 1.651 -8.078 11.497 1.00 97.44 89 LEU A O 1
ATOM 679 N N . PRO A 1 90 ? 0.414 -9.139 13.044 1.00 95.75 90 PRO A N 1
ATOM 680 C CA . PRO A 1 90 ? 1.173 -10.393 12.989 1.00 95.75 90 PRO A CA 1
ATOM 681 C C . PRO A 1 90 ? 1.328 -10.986 11.584 1.00 95.75 90 PRO A C 1
ATOM 683 O O . PRO A 1 90 ? 2.325 -11.630 11.281 1.00 95.75 90 PRO A O 1
ATOM 686 N N . ASN A 1 91 ? 0.345 -10.768 10.708 1.00 95.75 91 ASN A N 1
ATOM 687 C CA . ASN A 1 91 ? 0.359 -11.262 9.332 1.00 95.75 91 ASN A CA 1
ATOM 688 C C . ASN A 1 91 ? 0.942 -10.264 8.318 1.00 95.75 91 ASN A C 1
ATOM 690 O O . ASN A 1 91 ? 0.923 -10.551 7.125 1.00 95.75 91 ASN A O 1
ATOM 694 N N . LEU A 1 92 ? 1.460 -9.111 8.753 1.00 96.19 92 LEU A N 1
ATOM 695 C CA . LEU A 1 92 ? 2.052 -8.122 7.848 1.00 96.19 92 LEU A CA 1
ATOM 696 C C . LEU A 1 92 ? 3.314 -8.652 7.153 1.00 96.19 92 LEU A C 1
ATOM 698 O O . LEU A 1 92 ? 3.540 -8.336 5.989 1.00 96.19 92 LEU A O 1
ATOM 702 N N . ILE A 1 93 ? 4.090 -9.503 7.831 1.00 95.88 93 ILE A N 1
ATOM 703 C CA . ILE A 1 93 ? 5.309 -10.113 7.279 1.00 95.88 93 ILE A CA 1
ATOM 704 C C . ILE A 1 93 ? 5.046 -10.884 5.977 1.00 95.88 93 ILE A C 1
ATOM 706 O O . ILE A 1 93 ? 5.889 -10.898 5.086 1.00 95.88 93 ILE A O 1
ATOM 710 N N . ALA A 1 94 ? 3.851 -11.465 5.818 1.00 94.56 94 ALA A N 1
ATOM 711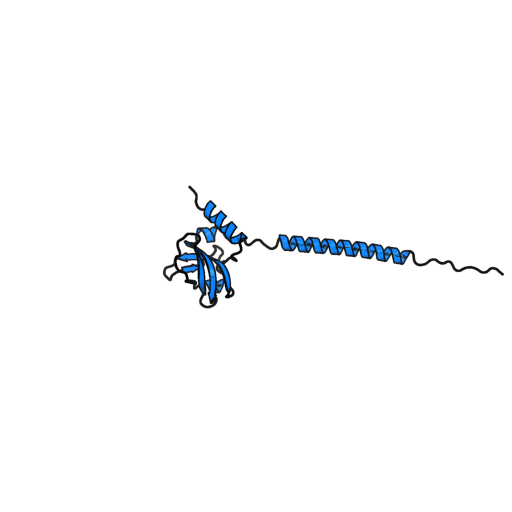 C CA . ALA A 1 94 ? 3.475 -12.198 4.612 1.00 94.56 94 ALA A CA 1
ATOM 712 C C . ALA A 1 94 ? 3.345 -11.289 3.375 1.00 94.56 94 ALA A C 1
ATOM 714 O O . ALA A 1 94 ? 3.484 -11.770 2.256 1.00 94.56 94 ALA A O 1
ATOM 715 N N . ALA A 1 95 ? 3.123 -9.983 3.567 1.00 93.62 95 ALA A N 1
ATOM 716 C CA . ALA A 1 95 ? 3.146 -8.989 2.493 1.00 93.62 95 ALA A CA 1
ATOM 717 C C . ALA A 1 95 ? 4.572 -8.521 2.133 1.00 93.62 95 ALA A C 1
ATOM 719 O O . ALA A 1 95 ? 4.739 -7.760 1.184 1.00 93.62 95 ALA A O 1
ATOM 720 N N . ASN A 1 96 ? 5.584 -8.957 2.895 1.00 95.12 96 ASN A N 1
ATOM 721 C CA . ASN A 1 96 ? 7.000 -8.626 2.731 1.00 95.12 96 ASN A CA 1
ATOM 722 C C . ASN A 1 96 ? 7.300 -7.117 2.542 1.00 95.12 96 ASN A C 1
ATOM 724 O O . ASN A 1 96 ? 7.979 -6.748 1.579 1.00 95.12 96 ASN A O 1
ATOM 728 N N . PRO A 1 97 ? 6.794 -6.219 3.412 1.00 95.56 97 PRO A N 1
ATOM 729 C CA . PRO A 1 97 ? 7.122 -4.800 3.311 1.00 95.56 97 PRO A CA 1
ATOM 730 C C . PRO A 1 97 ? 8.570 -4.521 3.730 1.00 95.56 97 PRO A C 1
ATOM 732 O O . PRO A 1 97 ? 9.117 -5.220 4.584 1.00 95.56 97 PRO A O 1
ATOM 735 N N . ALA A 1 98 ? 9.169 -3.443 3.218 1.00 96.88 98 ALA A N 1
ATOM 736 C CA . ALA A 1 98 ? 10.426 -2.938 3.760 1.00 96.88 98 ALA A CA 1
ATOM 737 C C . ALA A 1 98 ? 10.177 -1.983 4.941 1.00 96.88 98 ALA A C 1
ATOM 739 O O . ALA A 1 98 ? 9.166 -1.282 5.008 1.00 96.88 98 ALA A O 1
ATOM 740 N N . ALA A 1 99 ? 11.110 -1.947 5.895 1.00 97.38 99 ALA A N 1
ATOM 741 C CA . ALA A 1 99 ? 11.069 -0.966 6.974 1.00 97.38 99 ALA A CA 1
ATOM 742 C C . ALA A 1 99 ? 11.298 0.452 6.421 1.00 97.38 99 ALA A C 1
ATOM 744 O O . ALA A 1 99 ? 12.152 0.663 5.562 1.00 97.38 99 ALA A O 1
ATOM 745 N N . GLY A 1 100 ? 10.548 1.425 6.934 1.00 97.50 100 GLY A N 1
ATOM 746 C CA . GLY A 1 100 ? 10.536 2.811 6.461 1.00 97.50 100 GLY A CA 1
ATOM 747 C C . GLY A 1 100 ? 9.512 3.093 5.359 1.00 97.50 100 GLY A C 1
ATOM 748 O O . GLY A 1 100 ? 9.174 4.258 5.146 1.00 97.50 100 GLY A O 1
ATOM 749 N N . ASP A 1 101 ? 8.966 2.062 4.712 1.00 97.62 101 ASP A N 1
ATOM 750 C CA . ASP A 1 101 ? 7.942 2.244 3.688 1.00 97.62 101 ASP A CA 1
ATOM 751 C C . ASP A 1 101 ? 6.605 2.676 4.296 1.00 97.62 101 ASP A C 1
ATOM 753 O O . ASP A 1 101 ? 6.218 2.281 5.403 1.00 97.62 101 ASP A O 1
ATOM 757 N N . ARG A 1 102 ? 5.873 3.483 3.526 1.00 98.12 102 ARG A N 1
ATOM 758 C CA . ARG A 1 102 ? 4.578 4.051 3.897 1.00 98.12 102 ARG A CA 1
ATOM 759 C C . ARG A 1 102 ? 3.468 3.381 3.091 1.00 98.12 102 ARG A C 1
ATOM 761 O O . ARG A 1 102 ? 3.423 3.505 1.865 1.00 98.12 102 ARG A O 1
ATOM 768 N N . PHE A 1 103 ? 2.538 2.723 3.776 1.00 98.31 103 PHE A N 1
ATOM 769 C CA . PHE A 1 103 ? 1.475 1.936 3.153 1.00 98.31 103 PHE A CA 1
ATOM 770 C C . PHE A 1 103 ? 0.078 2.327 3.637 1.00 98.31 103 PHE A C 1
ATOM 772 O O . PHE A 1 103 ? -0.120 2.798 4.757 1.00 98.31 103 PHE A O 1
ATOM 779 N N . LEU A 1 104 ? -0.897 2.082 2.766 1.00 98.19 104 LEU A N 1
ATOM 780 C CA . LEU A 1 104 ? -2.300 1.896 3.082 1.00 98.19 104 LEU A CA 1
ATOM 781 C C . LEU A 1 104 ? -2.527 0.430 3.442 1.00 98.19 104 LEU A C 1
ATOM 783 O O . LEU A 1 104 ? -2.362 -0.465 2.608 1.00 98.19 104 LEU A O 1
ATOM 787 N N . ILE A 1 105 ? -2.917 0.197 4.688 1.00 98.06 105 ILE A N 1
ATOM 788 C CA . ILE A 1 105 ? -3.059 -1.132 5.269 1.00 98.06 105 ILE A CA 1
ATOM 789 C C . ILE A 1 105 ? -4.518 -1.317 5.695 1.00 98.06 105 ILE A C 1
ATOM 791 O O . ILE A 1 105 ? -4.946 -0.730 6.694 1.00 98.06 105 ILE A O 1
ATOM 795 N N . PRO A 1 106 ? -5.317 -2.105 4.955 1.00 97.81 106 PRO A N 1
ATOM 796 C CA . PRO A 1 106 ? -6.647 -2.499 5.401 1.00 97.81 106 PRO A CA 1
ATOM 797 C C . PRO A 1 106 ? -6.514 -3.429 6.606 1.00 97.81 106 PRO A C 1
ATOM 799 O O . PRO A 1 106 ? -5.900 -4.489 6.504 1.00 97.81 106 PRO A O 1
ATOM 802 N N . VAL A 1 107 ? -7.110 -3.082 7.742 1.00 98.00 107 VAL A N 1
ATOM 803 C CA . VAL A 1 107 ? -7.013 -3.863 8.983 1.00 98.00 107 VAL A CA 1
ATOM 804 C C . VAL A 1 107 ? -8.378 -4.330 9.461 1.00 98.00 107 VAL A C 1
ATOM 806 O O . VAL A 1 107 ? -9.393 -3.648 9.322 1.00 98.00 107 VAL A O 1
ATOM 809 N N . SER A 1 108 ? -8.398 -5.519 10.046 1.00 97.12 108 SER A N 1
ATOM 810 C CA . SER A 1 108 ? -9.578 -6.110 10.665 1.00 97.12 108 SER A CA 1
ATOM 811 C C . SER A 1 108 ? -9.269 -6.469 12.110 1.00 97.12 108 SER A C 1
ATOM 813 O O . SER A 1 108 ? -8.140 -6.839 12.456 1.00 97.12 108 SER A O 1
ATOM 815 N N . ARG A 1 109 ? -10.274 -6.327 12.976 1.00 95.06 109 ARG A N 1
ATOM 816 C CA . ARG A 1 109 ? -10.150 -6.705 14.383 1.00 95.06 109 ARG A CA 1
ATOM 817 C C . ARG A 1 109 ? -10.432 -8.193 14.546 1.00 95.06 109 ARG A C 1
ATOM 819 O O . ARG A 1 109 ? -11.453 -8.696 14.086 1.00 95.06 109 ARG A O 1
ATOM 826 N N . SER A 1 110 ? -9.540 -8.886 15.237 1.00 91.31 110 SER A N 1
ATOM 827 C CA . SER A 1 110 ? -9.687 -10.293 15.603 1.00 91.31 110 SER A CA 1
ATOM 828 C C . SER A 1 110 ? -9.636 -10.487 17.116 1.00 91.31 110 SER A C 1
ATOM 830 O O . SER A 1 110 ? -9.408 -9.529 17.854 1.00 91.31 110 SER A O 1
ATOM 832 N N . ARG A 1 111 ? -9.836 -11.727 17.587 1.00 91.62 111 ARG A N 1
ATOM 833 C CA . ARG A 1 111 ? -9.717 -12.061 19.018 1.00 91.62 111 ARG A CA 1
ATOM 834 C C . ARG A 1 111 ? -8.318 -11.767 19.568 1.00 91.62 111 ARG A C 1
ATOM 836 O O . ARG A 1 111 ? -8.208 -11.292 20.689 1.00 91.62 111 ARG A O 1
ATOM 843 N N . ASP A 1 112 ? -7.293 -11.967 18.744 1.00 91.62 112 ASP A N 1
ATOM 844 C CA . ASP A 1 112 ? -5.879 -11.821 19.118 1.00 91.62 112 ASP A CA 1
ATOM 845 C C . ASP A 1 112 ? -5.327 -10.409 18.847 1.00 91.62 112 ASP A C 1
ATOM 847 O O . ASP A 1 112 ? -4.127 -10.178 18.950 1.00 91.62 112 ASP A O 1
ATOM 851 N N . GLY A 1 113 ? -6.192 -9.458 18.467 1.00 94.56 113 GLY A N 1
ATOM 852 C CA . GLY A 1 113 ? -5.810 -8.085 18.132 1.00 94.56 113 GLY A CA 1
ATOM 853 C C . GLY A 1 113 ? -6.006 -7.733 16.658 1.00 94.56 113 GLY A C 1
ATOM 854 O O . GLY A 1 113 ? -6.837 -8.323 15.957 1.00 94.56 113 GLY A O 1
ATOM 855 N N . TRP A 1 114 ? -5.274 -6.722 16.197 1.00 97.44 114 TRP A N 1
ATOM 856 C CA . TRP A 1 114 ? -5.350 -6.205 14.832 1.00 97.44 114 TRP A CA 1
ATOM 857 C C . TRP A 1 114 ? -4.557 -7.076 13.856 1.00 97.44 114 TRP A C 1
ATOM 859 O O . TRP A 1 114 ? -3.470 -7.555 14.163 1.00 97.44 114 TRP A O 1
ATOM 869 N N . ARG A 1 115 ? -5.105 -7.280 12.658 1.00 97.06 115 ARG A N 1
ATOM 870 C CA . ARG A 1 115 ? -4.442 -8.005 11.566 1.00 97.06 115 ARG A CA 1
ATOM 871 C C . ARG A 1 115 ? -4.736 -7.339 10.230 1.00 97.06 115 ARG A C 1
ATOM 873 O O . ARG A 1 115 ? -5.775 -6.694 10.080 1.00 97.06 115 ARG A O 1
ATOM 880 N N . VAL A 1 116 ? -3.855 -7.520 9.250 1.00 97.19 116 VAL A N 1
ATOM 881 C CA . VAL A 1 116 ? -4.129 -7.104 7.871 1.00 97.19 116 VAL A CA 1
ATOM 882 C C . VAL A 1 116 ? -5.309 -7.921 7.349 1.00 97.19 116 VAL A C 1
ATOM 884 O O . VAL A 1 116 ? -5.361 -9.140 7.527 1.00 97.19 116 VAL A O 1
ATOM 887 N N . THR A 1 117 ? -6.280 -7.247 6.746 1.00 96.31 117 THR A N 1
ATOM 888 C CA . THR A 1 117 ? -7.474 -7.872 6.170 1.00 96.31 117 THR A CA 1
ATOM 889 C C . THR A 1 117 ? -7.068 -8.683 4.948 1.00 96.31 117 THR A C 1
ATOM 891 O O . THR A 1 117 ? -6.392 -8.160 4.067 1.00 96.31 117 THR A O 1
ATOM 894 N N . LEU A 1 118 ? -7.465 -9.951 4.884 1.00 93.00 118 LEU A N 1
ATOM 895 C CA . LEU A 1 118 ? -7.152 -10.817 3.747 1.00 93.00 118 LEU A CA 1
ATOM 896 C C . LEU A 1 118 ? -8.002 -10.447 2.524 1.00 93.00 118 LEU A C 1
ATOM 898 O O . LEU A 1 118 ? -9.124 -9.949 2.660 1.00 93.00 118 LEU A O 1
ATOM 902 N N . SER A 1 119 ? -7.461 -10.679 1.328 1.00 89.31 119 SER A N 1
ATOM 903 C CA . SER A 1 119 ? -8.247 -10.632 0.096 1.00 89.31 119 SER A CA 1
ATOM 904 C C . SER A 1 119 ? -9.139 -11.883 0.005 1.00 89.31 119 SER A C 1
ATOM 906 O O . SER A 1 119 ? -8.969 -12.843 0.754 1.00 89.31 119 SER A O 1
ATOM 908 N N . MET A 1 120 ? -10.117 -11.883 -0.905 1.00 83.31 120 MET A N 1
ATOM 909 C CA . MET A 1 120 ? -10.927 -13.081 -1.187 1.00 83.31 120 MET A CA 1
ATOM 910 C C . MET A 1 120 ? -10.205 -14.099 -2.086 1.00 83.31 120 MET A C 1
ATOM 912 O O . MET A 1 120 ? -10.807 -15.098 -2.475 1.00 83.31 120 MET A O 1
ATOM 916 N N . LEU A 1 121 ? -8.950 -13.838 -2.456 1.00 80.44 121 LEU A N 1
ATOM 917 C CA . LEU A 1 121 ? -8.178 -14.730 -3.310 1.00 80.44 121 LEU A CA 1
ATOM 918 C C . LEU A 1 121 ? -7.594 -15.851 -2.432 1.00 80.44 121 LEU A C 1
ATOM 920 O O . LEU A 1 121 ? -6.963 -15.553 -1.415 1.00 80.44 121 LEU A O 1
ATOM 924 N N . PRO A 1 122 ? -7.859 -17.130 -2.756 1.00 78.50 122 PRO A N 1
ATOM 925 C CA . PRO A 1 122 ? -7.365 -18.249 -1.964 1.00 78.50 122 PRO A CA 1
ATOM 9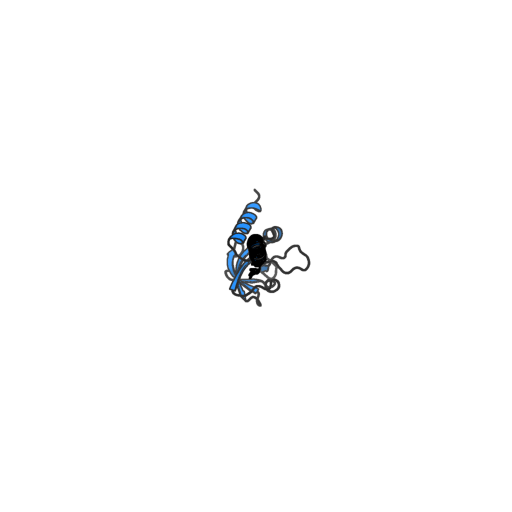26 C C . PRO A 1 122 ? -5.833 -18.284 -1.987 1.00 78.50 122 PRO A C 1
ATOM 928 O O . PRO A 1 122 ? -5.225 -18.049 -3.027 1.00 78.50 122 PRO A O 1
ATOM 931 N N . ASP A 1 123 ? -5.233 -18.582 -0.834 1.00 81.62 123 ASP A N 1
ATOM 932 C CA . ASP A 1 123 ? -3.787 -18.769 -0.637 1.00 81.62 123 ASP A CA 1
ATOM 933 C C . ASP A 1 123 ? -2.887 -17.572 -1.003 1.00 81.62 123 ASP A C 1
ATOM 935 O O . ASP A 1 123 ? -1.665 -17.712 -1.086 1.00 81.62 123 ASP A O 1
ATOM 939 N N . GLU A 1 124 ? -3.455 -16.374 -1.170 1.00 85.38 124 GLU A N 1
ATOM 940 C CA . GLU A 1 124 ? -2.669 -15.169 -1.430 1.00 85.38 124 GLU A CA 1
ATOM 941 C C . GLU A 1 124 ? -2.237 -14.449 -0.143 1.00 85.38 124 GLU A C 1
ATOM 943 O O . GLU A 1 124 ? -2.986 -14.394 0.844 1.00 85.38 124 GLU A O 1
ATOM 948 N N . PRO A 1 125 ? -1.032 -13.847 -0.137 1.00 88.38 125 PRO A N 1
ATOM 949 C CA . PRO A 1 125 ? -0.602 -13.004 0.965 1.00 88.38 125 PRO A CA 1
ATOM 950 C C . PRO A 1 125 ? -1.528 -11.784 1.123 1.00 88.38 125 PRO A C 1
ATOM 952 O O . PRO A 1 125 ? -2.164 -11.335 0.164 1.00 88.38 125 PRO A O 1
ATOM 955 N N . PRO A 1 126 ? -1.607 -11.202 2.332 1.00 91.75 126 PRO A N 1
ATOM 956 C CA . PRO A 1 126 ? -2.389 -9.998 2.554 1.00 91.75 126 PRO A CA 1
ATOM 957 C C . PRO A 1 126 ? -1.901 -8.860 1.654 1.00 91.75 126 PRO A C 1
ATOM 959 O O . PRO A 1 126 ? -0.716 -8.536 1.623 1.00 91.75 126 PRO A O 1
ATOM 962 N N . LEU A 1 127 ? -2.836 -8.219 0.956 1.00 94.44 127 LEU A N 1
ATOM 963 C CA . LEU A 1 127 ? -2.524 -7.093 0.085 1.00 94.44 127 LEU A CA 1
ATOM 964 C C . LEU A 1 127 ? -2.429 -5.800 0.901 1.00 94.44 127 LEU A C 1
ATOM 966 O O . LEU A 1 127 ? -3.372 -5.432 1.609 1.00 94.44 127 LEU A O 1
ATOM 970 N N . ILE A 1 128 ? -1.305 -5.105 0.754 1.00 96.12 128 ILE A N 1
ATOM 971 C CA . ILE A 1 128 ? -1.077 -3.735 1.223 1.00 96.12 128 ILE A CA 1
ATOM 972 C C . ILE A 1 128 ? -0.728 -2.861 0.018 1.00 96.12 128 ILE A C 1
ATOM 974 O O . ILE A 1 128 ? -0.212 -3.356 -0.983 1.00 96.12 128 ILE A O 1
ATOM 978 N N . TYR A 1 129 ? -1.014 -1.565 0.098 1.00 96.19 129 TYR A N 1
ATOM 979 C CA . TYR A 1 129 ? -0.872 -0.664 -1.048 1.00 96.19 129 TYR A CA 1
ATOM 980 C C . TYR A 1 129 ? 0.043 0.500 -0.697 1.00 96.19 129 TYR A C 1
ATOM 982 O O . TYR A 1 129 ? -0.106 1.053 0.388 1.00 96.19 129 TYR A O 1
ATOM 990 N N . PRO A 1 130 ? 0.971 0.922 -1.566 1.00 96.94 130 PRO A N 1
ATOM 991 C CA . PRO A 1 130 ? 1.768 2.120 -1.321 1.00 96.94 130 PRO A CA 1
ATOM 992 C C . PRO A 1 130 ? 0.883 3.341 -1.037 1.00 96.94 130 PRO A C 1
ATOM 994 O O . PRO A 1 130 ? -0.095 3.593 -1.749 1.00 96.94 130 PRO A O 1
ATOM 997 N N . ALA A 1 131 ? 1.224 4.113 -0.003 1.00 96.94 131 ALA A N 1
ATOM 998 C CA . ALA A 1 131 ? 0.489 5.318 0.383 1.00 96.94 131 ALA A CA 1
ATOM 999 C C . ALA A 1 131 ? 0.885 6.526 -0.478 1.00 96.94 131 ALA A C 1
ATOM 1001 O O . ALA A 1 131 ? 1.407 7.527 0.024 1.00 96.94 131 ALA A O 1
ATOM 1002 N N . THR A 1 132 ? 0.654 6.416 -1.786 1.00 95.50 132 THR A N 1
ATOM 1003 C CA . THR A 1 132 ? 0.802 7.532 -2.724 1.00 95.50 132 THR A CA 1
ATOM 1004 C C . THR A 1 132 ? -0.443 8.427 -2.695 1.00 95.50 132 THR A C 1
ATOM 1006 O O . THR A 1 132 ? -1.527 7.970 -2.304 1.00 95.50 132 THR A O 1
ATOM 1009 N N . PRO A 1 133 ? -0.339 9.700 -3.116 1.00 94.31 133 PRO A N 1
ATOM 1010 C CA . PRO A 1 133 ? -1.489 10.603 -3.192 1.00 94.31 133 PRO A CA 1
ATOM 1011 C C . PRO A 1 133 ? -2.649 10.055 -4.038 1.00 94.31 133 PRO A C 1
ATOM 1013 O O . PRO A 1 133 ? -3.821 10.277 -3.718 1.00 94.31 133 PRO A O 1
ATOM 1016 N N . GLU A 1 134 ? -2.339 9.314 -5.102 1.00 92.75 134 GLU A N 1
ATOM 1017 C CA . GLU A 1 134 ? -3.314 8.675 -5.986 1.00 92.75 134 GLU A CA 1
ATOM 1018 C C . GLU A 1 134 ? -4.069 7.568 -5.247 1.00 92.75 134 GLU A C 1
ATOM 1020 O O . GLU A 1 134 ? -5.302 7.579 -5.234 1.00 92.75 134 GLU A O 1
ATOM 1025 N N . SER A 1 135 ? -3.349 6.673 -4.559 1.00 95.38 135 SER A N 1
ATOM 1026 C CA . SER A 1 135 ? -3.945 5.601 -3.752 1.00 95.38 135 SER A CA 1
ATOM 1027 C C . SER A 1 135 ? -4.820 6.164 -2.628 1.00 95.38 135 SER A C 1
ATOM 1029 O O . SER A 1 135 ? -5.940 5.702 -2.411 1.00 95.38 135 SER A O 1
ATOM 1031 N N . GLU A 1 136 ? -4.366 7.214 -1.937 1.00 96.38 136 GLU A N 1
ATOM 1032 C CA . GLU A 1 136 ? -5.153 7.892 -0.897 1.00 96.38 136 GLU A CA 1
ATOM 1033 C C . GLU A 1 136 ? -6.427 8.547 -1.463 1.00 96.38 136 GLU A C 1
ATOM 1035 O O . GLU A 1 136 ? -7.494 8.530 -0.836 1.00 96.38 136 GLU A O 1
ATOM 1040 N N . THR A 1 137 ? -6.338 9.117 -2.668 1.00 95.19 137 THR A N 1
ATOM 1041 C CA . THR A 1 137 ? -7.485 9.700 -3.373 1.00 95.19 137 THR A CA 1
ATOM 1042 C C . THR A 1 137 ? -8.481 8.618 -3.779 1.00 95.19 137 THR A C 1
ATOM 1044 O O . THR A 1 137 ? -9.683 8.778 -3.546 1.00 95.19 137 THR A O 1
ATOM 1047 N N . GLN A 1 138 ? -7.995 7.496 -4.314 1.00 95.19 138 GLN A N 1
ATOM 1048 C CA . GLN A 1 138 ? -8.825 6.346 -4.657 1.00 95.19 138 GLN A CA 1
ATOM 1049 C C . GLN A 1 138 ? -9.524 5.786 -3.414 1.00 95.19 138 GLN A C 1
ATOM 1051 O O . GLN A 1 138 ? -10.736 5.576 -3.438 1.00 95.19 138 GLN A O 1
ATOM 1056 N N . LEU A 1 139 ? -8.806 5.630 -2.297 1.00 96.38 139 LEU A N 1
ATOM 1057 C CA . LEU A 1 139 ? -9.385 5.188 -1.028 1.00 96.38 139 LEU A CA 1
ATOM 1058 C C . LEU A 1 139 ? -10.509 6.125 -0.577 1.00 96.38 139 LEU A C 1
ATOM 1060 O O . LEU A 1 139 ? -11.599 5.671 -0.230 1.00 96.38 139 LEU A O 1
ATOM 1064 N N . ARG A 1 140 ? -10.287 7.442 -0.641 1.00 95.81 140 ARG A N 1
ATOM 1065 C CA . ARG A 1 140 ? -11.308 8.439 -0.292 1.00 95.81 140 ARG A CA 1
ATOM 1066 C C . ARG A 1 140 ? -12.560 8.303 -1.157 1.00 95.81 140 ARG A C 1
ATOM 1068 O O . ARG A 1 140 ? -13.667 8.442 -0.640 1.00 95.81 140 ARG A O 1
ATOM 1075 N N . GLN A 1 141 ? -12.403 8.046 -2.454 1.00 95.00 141 GLN A N 1
ATOM 1076 C CA . GLN A 1 141 ? -13.532 7.807 -3.356 1.00 95.00 141 GLN A CA 1
ATOM 1077 C C . GLN A 1 141 ? -14.284 6.522 -2.988 1.00 95.00 141 GLN A C 1
ATOM 1079 O O . GLN A 1 141 ? -15.511 6.544 -2.919 1.00 95.00 141 GLN A O 1
ATOM 1084 N N . LEU A 1 142 ? -13.569 5.435 -2.677 1.00 93.88 142 LEU A N 1
ATOM 1085 C CA . LEU A 1 142 ? -14.176 4.170 -2.248 1.00 93.88 142 LEU A CA 1
ATOM 1086 C C . LEU A 1 142 ? -14.962 4.313 -0.942 1.00 93.88 142 LEU A C 1
ATOM 1088 O O . LEU A 1 142 ? -16.088 3.830 -0.848 1.00 93.88 142 LEU A O 1
ATOM 1092 N N . LEU A 1 143 ? -14.409 5.019 0.045 1.00 93.50 143 LEU A N 1
ATOM 1093 C CA . LEU A 1 143 ? -15.077 5.253 1.327 1.00 93.50 143 LEU A CA 1
ATOM 1094 C C . LEU A 1 143 ? -16.314 6.149 1.184 1.00 93.50 143 LEU A C 1
ATOM 1096 O O . LEU A 1 143 ? -17.314 5.919 1.860 1.00 93.50 143 LEU A O 1
ATOM 1100 N N . LYS A 1 144 ? -16.276 7.138 0.280 1.00 92.94 144 LYS A N 1
ATOM 1101 C CA . LYS A 1 144 ? -17.452 7.956 -0.054 1.00 92.94 144 LYS A CA 1
ATOM 1102 C C . LYS A 1 144 ? -18.540 7.135 -0.744 1.00 92.94 144 LYS A C 1
ATOM 1104 O O . LYS A 1 144 ? -19.698 7.274 -0.382 1.00 92.94 144 LYS A O 1
ATOM 1109 N N . ALA A 1 145 ? -18.173 6.280 -1.698 1.00 88.25 145 ALA A N 1
ATOM 1110 C CA . ALA A 1 145 ? -19.125 5.437 -2.423 1.00 88.25 145 ALA A CA 1
ATOM 1111 C C . ALA A 1 145 ? -19.743 4.333 -1.544 1.00 88.25 145 ALA A C 1
ATOM 1113 O O . ALA A 1 145 ? -20.887 3.948 -1.759 1.00 88.25 145 ALA A O 1
ATOM 1114 N N . GLY A 1 146 ? -18.998 3.824 -0.555 1.00 78.19 146 GLY A N 1
ATOM 1115 C CA . GLY A 1 146 ? -19.469 2.800 0.384 1.00 78.19 146 GLY A CA 1
ATOM 1116 C C . GLY A 1 146 ? -20.419 3.315 1.473 1.00 78.19 146 GLY A C 1
ATOM 1117 O O . GLY A 1 146 ? -21.139 2.514 2.065 1.00 78.19 146 GLY A O 1
ATOM 1118 N N . ARG A 1 147 ? -20.460 4.633 1.721 1.00 69.81 147 ARG A N 1
ATOM 1119 C CA . ARG A 1 147 ? -21.530 5.284 2.492 1.00 69.81 147 ARG A CA 1
ATOM 1120 C C . ARG A 1 147 ? -22.739 5.488 1.573 1.00 69.81 147 ARG A C 1
ATOM 1122 O O . ARG A 1 147 ? -22.955 6.582 1.061 1.00 69.81 147 ARG A O 1
ATOM 1129 N N . GLY A 1 148 ? -23.488 4.417 1.320 1.00 52.62 148 GLY A N 1
ATOM 1130 C CA . GLY A 1 148 ? -24.862 4.556 0.823 1.00 52.62 148 GLY A CA 1
ATOM 1131 C C . GLY A 1 148 ? -25.727 5.346 1.824 1.00 52.62 148 GLY A C 1
ATOM 1132 O O . GLY A 1 148 ? -25.307 5.473 2.977 1.00 52.62 148 GLY A O 1
ATOM 1133 N N . PRO A 1 149 ? -26.869 5.910 1.385 1.00 44.25 149 PRO A N 1
ATOM 1134 C CA . PRO A 1 149 ? -27.770 6.701 2.232 1.00 44.25 149 PRO A CA 1
ATOM 1135 C C . PRO A 1 149 ? -28.252 5.953 3.479 1.00 44.25 149 PRO A C 1
ATOM 1137 O O . PRO A 1 149 ? -28.358 4.705 3.421 1.00 44.25 149 PRO A O 1
#

Secondary structure (DSSP, 8-state):
----PPP---SHHHHHHHHHHHHHHHHHHHHHHHHHHHHHHTS------HHHHHHSSEEEEEEEEETTTTEEEEEEESSS----SEEE-TTGGGG-PPTT-EEEEEEEEETTEEEEPPPSSTTPPPP-EE--HHHHHHHHHHHHHH---